Protein AF-A0A8X6FT29-F1 (afdb_monomer_lite)

pLDDT: mean 74.03, std 13.71, range [35.88, 93.62]

Secondary structure (DSSP, 8-state):
--HHHHHHTT--TTTGGG-HHHHT--HHHHS-GGGSPPPPP--S--TTS----------------HHHHHHHHHH-S-HHHHHHHHHHHHHHHHHHHHH----EEE-----TTS---EEEEEETTEEEEEEGGGPPPP-PPP-

Foldseek 3Di:
DWLVVCVVVDQDPVCVVVDCCNPVNDPLVVDPPVSDPDPPDPPVPDPDPDPPVPPPPPDDPPVDVVVVVVVLVVVDVDPVVVVVVVVVVVVVVVVVVVQPDPWDWDQPDQDPVRDRQKIWTQHPVGIDIDGPVPDDDDDDPDD

Sequence (143 aa):
MNPDDTACRGLSPKELPTGVLWWEGLQWLSCGMDYWPKQPKRDDQTSLVTKERKRAAFSFPVAVNCDFIDSLFLKFSSFTKIIDIFAFCFIYIINCKARVGKMKLNLDYKGKNGVVRVVTLKTVKGLFERPIHKLCKLPLHQE

InterPro domains:
  IPR040676 Domain of unknown function DUF5641 [PF18701] (109-138)

Organism: Trichonephila clavata (NCBI:txid2740835)

Structure (mmCIF, N/CA/C/O backbone):
data_AF-A0A8X6FT29-F1
#
_entry.id   AF-A0A8X6FT29-F1
#
loop_
_atom_site.group_PDB
_atom_site.id
_atom_site.type_symbol
_atom_site.label_atom_id
_atom_site.label_alt_id
_atom_site.label_comp_id
_atom_site.label_asym_id
_atom_site.label_entity_id
_atom_site.label_seq_id
_atom_site.pdbx_PDB_ins_code
_atom_site.Cartn_x
_atom_site.Cartn_y
_atom_site.Cartn_z
_atom_site.occupancy
_atom_site.B_iso_or_equiv
_atom_site.auth_seq_id
_atom_site.auth_comp_id
_atom_site.auth_asym_id
_atom_site.auth_atom_id
_atom_site.pdbx_PDB_model_num
ATOM 1 N N . MET A 1 1 ? 18.696 -23.592 -29.993 1.00 64.12 1 MET A N 1
ATOM 2 C CA . MET A 1 1 ? 19.568 -22.989 -28.971 1.00 64.12 1 MET A CA 1
ATOM 3 C C . MET A 1 1 ? 19.770 -21.549 -29.394 1.00 64.12 1 MET A C 1
ATOM 5 O O . MET A 1 1 ? 20.225 -21.329 -30.506 1.00 64.12 1 MET A O 1
ATOM 9 N N . ASN A 1 2 ? 19.277 -20.604 -28.605 1.00 76.06 2 ASN A N 1
ATOM 10 C CA . ASN A 1 2 ? 19.455 -19.173 -28.825 1.00 76.06 2 ASN A CA 1
ATOM 11 C C . ASN A 1 2 ? 20.878 -18.779 -28.381 1.00 76.06 2 ASN A C 1
ATOM 13 O O . ASN A 1 2 ? 21.357 -19.367 -27.414 1.00 76.06 2 ASN A O 1
ATOM 17 N N . PRO A 1 3 ? 21.550 -17.811 -29.023 1.00 76.56 3 PRO A N 1
ATOM 18 C CA . PRO A 1 3 ? 22.801 -17.230 -28.530 1.00 76.56 3 PRO A CA 1
ATOM 19 C C . PRO A 1 3 ? 22.825 -16.950 -27.020 1.00 76.56 3 PRO A C 1
ATOM 21 O O . PRO A 1 3 ? 23.793 -17.287 -26.355 1.00 76.56 3 PRO A O 1
ATOM 24 N N . ASP A 1 4 ? 21.732 -16.446 -26.444 1.00 76.12 4 ASP A N 1
ATOM 25 C CA . ASP A 1 4 ? 21.645 -16.164 -25.002 1.00 76.12 4 ASP A CA 1
ATOM 26 C C . ASP A 1 4 ? 21.707 -17.428 -24.116 1.00 76.12 4 ASP A C 1
ATOM 28 O O . ASP A 1 4 ? 22.198 -17.404 -22.985 1.00 76.12 4 ASP A O 1
ATOM 32 N N . ASP A 1 5 ? 21.307 -18.584 -24.663 1.00 81.25 5 ASP A N 1
ATOM 33 C CA . ASP A 1 5 ? 21.355 -19.858 -23.944 1.00 81.25 5 ASP A CA 1
ATOM 34 C C . ASP A 1 5 ? 22.791 -20.243 -23.570 1.00 81.25 5 ASP A C 1
ATOM 36 O O . ASP A 1 5 ? 22.979 -20.959 -22.587 1.00 81.25 5 ASP A O 1
ATOM 40 N N . THR A 1 6 ? 23.809 -19.808 -24.326 1.00 77.25 6 THR A N 1
ATOM 41 C CA . THR A 1 6 ? 25.198 -20.174 -24.021 1.00 77.25 6 THR A CA 1
ATOM 42 C C . THR A 1 6 ? 25.671 -19.522 -22.727 1.00 77.25 6 THR A C 1
ATOM 44 O O . THR A 1 6 ? 26.261 -20.199 -21.888 1.00 77.25 6 THR A O 1
ATOM 47 N N . ALA A 1 7 ? 25.339 -18.248 -22.504 1.00 71.19 7 ALA A N 1
ATOM 48 C CA . ALA A 1 7 ? 25.654 -17.565 -21.250 1.00 71.19 7 ALA A CA 1
ATOM 49 C C . ALA A 1 7 ? 24.833 -18.142 -20.083 1.00 71.19 7 ALA A C 1
ATOM 51 O O . ALA A 1 7 ? 25.381 -18.455 -19.024 1.00 71.19 7 ALA A O 1
ATOM 52 N N . CYS A 1 8 ? 23.533 -18.377 -20.290 1.00 76.56 8 CYS A N 1
ATOM 53 C CA . CYS A 1 8 ? 22.652 -18.914 -19.249 1.00 76.56 8 CYS A CA 1
ATOM 54 C C . CYS A 1 8 ? 22.946 -20.376 -18.866 1.00 76.56 8 CYS A C 1
ATOM 56 O O . CYS A 1 8 ? 22.549 -20.812 -17.785 1.00 76.56 8 CYS A O 1
ATOM 58 N N . ARG A 1 9 ? 23.639 -21.144 -19.719 1.00 78.38 9 ARG A N 1
ATOM 59 C CA . ARG A 1 9 ? 23.998 -22.554 -19.469 1.00 78.38 9 ARG A CA 1
ATOM 60 C C . ARG A 1 9 ? 25.416 -22.757 -18.931 1.00 78.38 9 ARG A C 1
ATOM 62 O O . ARG A 1 9 ? 25.862 -23.898 -18.850 1.00 78.38 9 ARG A O 1
ATOM 69 N N . GLY A 1 10 ? 26.085 -21.684 -18.504 1.00 78.06 10 GLY A N 1
ATOM 70 C CA . GLY A 1 10 ? 27.324 -21.772 -17.726 1.00 78.06 10 GLY A CA 1
ATOM 71 C C . GLY A 1 10 ? 28.616 -21.615 -18.525 1.00 78.06 10 GLY A C 1
ATOM 72 O O . GLY A 1 10 ? 29.660 -22.064 -18.061 1.00 78.06 10 GLY A O 1
ATOM 73 N N . LEU A 1 11 ? 28.569 -20.981 -19.699 1.00 79.56 11 LEU A N 1
ATOM 74 C CA . LEU A 1 11 ? 29.774 -20.648 -20.458 1.00 79.56 11 LEU A CA 1
ATOM 75 C C . LEU A 1 11 ? 30.571 -19.570 -19.705 1.00 79.56 11 LEU A C 1
ATOM 77 O O . LEU A 1 11 ? 30.033 -18.523 -19.334 1.00 79.56 11 LEU A O 1
ATOM 81 N N . SER A 1 12 ? 31.844 -19.848 -19.411 1.00 78.25 12 SER A N 1
ATOM 82 C CA . SER A 1 12 ? 32.651 -18.949 -18.583 1.00 78.25 12 SER A CA 1
ATOM 83 C C . SER A 1 12 ? 33.146 -17.731 -19.383 1.00 78.25 12 SER A C 1
ATOM 85 O O . SER A 1 12 ? 33.340 -17.820 -20.596 1.00 78.25 12 SER A O 1
ATOM 87 N N . PRO A 1 13 ? 33.449 -16.584 -18.740 1.00 77.00 13 PRO A N 1
ATOM 88 C CA . PRO A 1 13 ? 33.911 -15.383 -19.449 1.00 77.00 13 PRO A CA 1
ATOM 89 C C . PRO A 1 13 ? 35.178 -15.587 -20.296 1.00 77.00 13 PRO A C 1
ATOM 91 O O . PRO A 1 13 ? 35.408 -14.848 -21.248 1.00 77.00 13 PRO A O 1
ATOM 94 N N . LYS A 1 14 ? 36.001 -16.590 -19.961 1.00 81.56 14 LYS A N 1
ATOM 95 C CA . LYS A 1 14 ? 37.218 -16.942 -20.708 1.00 81.56 14 LYS A CA 1
ATOM 96 C C . LYS A 1 14 ? 36.933 -17.731 -21.987 1.00 81.56 14 LYS A C 1
ATOM 98 O O . LYS A 1 14 ? 37.745 -17.700 -22.902 1.00 81.56 14 LYS A O 1
ATOM 103 N N . GLU A 1 15 ? 35.799 -18.418 -22.047 1.00 79.56 15 GLU A N 1
ATOM 104 C CA . GLU A 1 15 ? 35.350 -19.219 -23.193 1.00 79.56 15 GLU A CA 1
ATOM 105 C C . GLU A 1 15 ? 34.424 -18.411 -24.114 1.00 79.56 15 GLU A C 1
ATOM 107 O O . GLU A 1 15 ? 34.126 -18.820 -25.231 1.00 79.56 15 GLU A O 1
ATOM 112 N N . LEU A 1 16 ? 33.978 -17.230 -23.680 1.00 78.25 16 LEU A N 1
ATOM 113 C CA . LEU A 1 16 ? 33.132 -16.352 -24.484 1.00 78.25 16 LEU A CA 1
ATOM 114 C C . LEU A 1 16 ? 33.777 -15.937 -25.825 1.00 78.25 16 LEU A C 1
ATOM 116 O O . LEU A 1 16 ? 33.068 -15.927 -26.831 1.00 78.25 16 LEU A O 1
ATOM 120 N N . PRO A 1 17 ? 35.092 -15.639 -25.912 1.00 80.31 17 PRO A N 1
ATOM 121 C CA . PRO A 1 17 ? 35.727 -15.279 -27.182 1.00 80.31 17 PRO A CA 1
ATOM 122 C C . PRO A 1 17 ? 35.765 -16.420 -28.207 1.00 80.31 17 PRO A C 1
ATOM 124 O O . PRO A 1 17 ? 35.876 -16.154 -29.398 1.00 80.31 17 PRO A O 1
ATOM 127 N N . THR A 1 18 ? 35.671 -17.682 -27.773 1.00 79.62 18 THR A N 1
ATOM 128 C CA . THR A 1 18 ? 35.646 -18.848 -28.675 1.00 79.62 18 THR A CA 1
ATOM 129 C C . THR A 1 18 ? 34.225 -19.234 -29.101 1.00 79.62 18 THR A C 1
ATOM 131 O O . THR A 1 18 ? 34.045 -20.088 -29.970 1.00 79.62 18 THR A O 1
ATOM 134 N N . GLY A 1 19 ? 33.200 -18.601 -28.521 1.00 79.25 19 GLY A N 1
ATOM 135 C CA . GLY A 1 19 ? 31.796 -18.888 -28.788 1.00 79.25 19 GLY A CA 1
ATOM 136 C C . GLY A 1 19 ? 31.287 -18.268 -30.089 1.00 79.25 19 GLY A C 1
ATOM 137 O O . GLY A 1 19 ? 30.692 -17.194 -30.066 1.00 79.25 19 GLY A O 1
ATOM 138 N N . VAL A 1 20 ? 31.428 -18.984 -31.209 1.00 79.50 20 VAL A N 1
ATOM 139 C CA . VAL A 1 20 ? 30.886 -18.581 -32.527 1.00 79.50 20 VAL A CA 1
ATOM 140 C C . VAL A 1 20 ? 29.387 -18.258 -32.449 1.00 79.50 20 VAL A C 1
ATOM 142 O O . VAL A 1 20 ? 28.937 -17.254 -32.987 1.00 79.50 20 VAL A O 1
ATOM 145 N N . LEU A 1 21 ? 28.615 -19.059 -31.706 1.00 81.62 21 LEU A N 1
ATOM 146 C CA . LEU A 1 21 ? 27.164 -18.886 -31.578 1.00 81.62 21 LEU A CA 1
ATOM 147 C C . LEU A 1 21 ? 26.757 -17.567 -30.889 1.00 81.62 21 LEU A C 1
ATOM 149 O O . LEU A 1 21 ? 25.696 -17.038 -31.204 1.00 81.62 21 LEU A O 1
ATOM 153 N N . TRP A 1 22 ? 27.573 -17.034 -29.970 1.00 81.81 22 TRP A N 1
ATOM 154 C CA . TRP A 1 22 ? 27.293 -15.763 -29.285 1.00 81.81 22 TRP A CA 1
ATOM 155 C C . TRP A 1 22 ? 27.574 -14.558 -30.191 1.00 81.81 22 TRP A C 1
ATOM 157 O O . TRP A 1 22 ? 26.779 -13.622 -30.231 1.00 81.81 22 TRP A O 1
ATOM 167 N N . TRP A 1 23 ? 28.686 -14.589 -30.934 1.00 84.31 23 TRP A N 1
ATOM 168 C CA . TRP A 1 23 ? 29.134 -13.456 -31.754 1.00 84.31 23 TRP A CA 1
ATOM 169 C C . TRP A 1 23 ? 28.524 -13.427 -33.157 1.00 84.31 23 TRP A C 1
ATOM 171 O O . TRP A 1 23 ? 28.161 -12.358 -33.637 1.00 84.31 23 TRP A O 1
ATOM 181 N N . GLU A 1 24 ? 28.397 -14.581 -33.811 1.00 82.50 24 GLU A N 1
ATOM 182 C CA . GLU A 1 24 ? 27.874 -14.686 -35.183 1.00 82.50 24 GLU A CA 1
ATOM 183 C C . GLU A 1 24 ? 26.382 -15.029 -35.220 1.00 82.50 24 GLU A C 1
ATOM 185 O O . GLU A 1 24 ? 25.723 -14.883 -36.250 1.00 82.50 24 GLU A O 1
ATOM 190 N N . GLY A 1 25 ? 25.827 -15.470 -34.091 1.00 81.50 25 GLY A N 1
ATOM 191 C CA . GLY A 1 25 ? 24.439 -15.886 -34.012 1.00 81.50 25 GLY A CA 1
ATOM 192 C C . GLY A 1 25 ? 24.178 -17.234 -34.685 1.00 81.50 25 GLY A C 1
ATOM 193 O O . GLY A 1 25 ? 25.067 -18.058 -34.913 1.00 81.50 25 GLY A O 1
ATOM 194 N N . LEU A 1 26 ? 22.903 -17.499 -34.967 1.00 85.25 26 LEU A N 1
ATOM 195 C CA . LEU A 1 26 ? 22.487 -18.740 -35.606 1.00 85.25 26 LEU A CA 1
ATOM 196 C C . LEU A 1 26 ? 22.754 -18.682 -37.107 1.00 85.25 26 LEU A C 1
ATOM 198 O O . LEU A 1 26 ? 22.215 -17.831 -37.803 1.00 85.25 26 LEU A O 1
ATOM 202 N N . GLN A 1 27 ? 23.516 -19.650 -37.610 1.00 80.44 27 GLN A N 1
ATOM 203 C CA . GLN A 1 27 ? 23.927 -19.723 -39.017 1.00 80.44 27 GLN A CA 1
ATOM 204 C C . GLN A 1 27 ? 22.742 -19.653 -39.996 1.00 80.44 27 GLN A C 1
ATOM 206 O O . GLN A 1 27 ? 22.810 -18.968 -41.011 1.00 80.44 27 GLN A O 1
ATOM 211 N N . TRP A 1 28 ? 21.611 -20.283 -39.660 1.00 83.25 28 TRP A N 1
ATOM 212 C CA . TRP A 1 28 ? 20.404 -20.253 -40.495 1.00 83.25 28 TRP A CA 1
ATOM 213 C C . TRP A 1 28 ? 19.756 -18.866 -40.608 1.00 83.25 28 TRP A C 1
ATOM 215 O O . TRP A 1 28 ? 18.988 -18.642 -41.539 1.00 83.25 28 TRP A O 1
ATOM 225 N N . LEU A 1 29 ? 20.047 -17.941 -39.686 1.00 77.69 29 LEU A N 1
ATOM 226 C CA . LEU A 1 29 ? 19.547 -16.566 -39.739 1.00 77.69 29 LEU A CA 1
ATOM 227 C C . LEU A 1 29 ? 20.297 -15.742 -40.794 1.00 77.69 29 LEU A C 1
ATOM 229 O O . LEU A 1 29 ? 19.711 -14.857 -41.412 1.00 77.69 29 LEU A O 1
ATOM 233 N N . SER A 1 30 ? 21.574 -16.060 -41.006 1.00 81.38 30 SER A N 1
ATOM 234 C CA . SER A 1 30 ? 22.435 -15.438 -42.017 1.00 81.38 30 SER A CA 1
ATOM 235 C C . SER A 1 30 ? 22.255 -16.056 -43.410 1.00 81.38 30 SER A C 1
ATOM 237 O O . SER A 1 30 ? 22.639 -15.449 -44.409 1.00 81.38 30 SER A O 1
ATOM 239 N N . CYS A 1 31 ? 21.676 -17.257 -43.498 1.00 82.31 31 CYS A N 1
ATOM 240 C CA . CYS A 1 31 ? 21.341 -17.920 -44.757 1.00 82.31 31 CYS A CA 1
ATOM 241 C C . CYS A 1 31 ? 19.961 -17.492 -45.295 1.00 82.31 31 CYS A C 1
ATOM 243 O O . CYS A 1 31 ? 19.133 -16.921 -44.587 1.00 82.31 31 CYS A O 1
ATOM 245 N N . GLY A 1 32 ? 19.696 -17.801 -46.570 1.00 83.75 32 GLY A N 1
ATOM 246 C CA . GLY A 1 32 ? 18.385 -17.585 -47.187 1.00 83.75 32 GLY A CA 1
ATOM 247 C C . GLY A 1 32 ? 17.255 -18.344 -46.477 1.00 83.75 32 GLY A C 1
ATOM 248 O O . GLY A 1 32 ? 17.491 -19.310 -45.749 1.00 83.75 32 GLY A O 1
ATOM 249 N N . MET A 1 33 ? 16.012 -17.921 -46.720 1.00 81.06 33 MET A N 1
ATOM 250 C CA . MET A 1 33 ? 14.808 -18.431 -46.043 1.00 81.06 33 MET A CA 1
ATOM 251 C C . MET A 1 33 ? 14.627 -19.960 -46.155 1.00 81.06 33 MET A C 1
ATOM 253 O O . MET A 1 33 ? 13.993 -20.565 -45.295 1.00 81.06 33 MET A O 1
ATOM 257 N N . ASP A 1 34 ? 15.249 -20.605 -47.145 1.00 86.88 34 ASP A N 1
ATOM 258 C CA . ASP A 1 34 ? 15.252 -22.065 -47.329 1.00 86.88 34 ASP A CA 1
ATOM 259 C C . ASP A 1 34 ? 15.910 -22.842 -46.175 1.00 86.88 34 ASP A C 1
ATOM 261 O O . ASP A 1 34 ? 15.582 -24.005 -45.936 1.00 86.88 34 ASP A O 1
ATOM 265 N N . TYR A 1 35 ? 16.825 -22.205 -45.439 1.00 83.81 35 TYR A N 1
ATOM 266 C CA . TYR A 1 35 ? 17.551 -22.811 -44.318 1.00 83.81 35 TYR A CA 1
ATOM 267 C C . TYR A 1 35 ? 16.847 -22.620 -42.973 1.00 83.81 35 TYR A C 1
ATOM 269 O O . TYR A 1 35 ? 17.333 -23.097 -41.943 1.00 83.81 35 TYR A O 1
ATOM 277 N N . TRP A 1 36 ? 15.710 -21.923 -42.957 1.00 86.19 36 TRP A N 1
ATOM 278 C CA . TRP A 1 36 ? 14.976 -21.692 -41.725 1.00 86.19 36 TRP A CA 1
ATOM 279 C C . TRP A 1 36 ? 14.352 -22.992 -41.204 1.00 86.19 36 TRP A C 1
ATOM 281 O O . TRP A 1 36 ? 13.808 -23.791 -41.975 1.00 86.19 36 TRP A O 1
ATOM 291 N N . PRO A 1 37 ? 14.380 -23.221 -39.879 1.00 83.12 37 PRO A N 1
ATOM 292 C CA . PRO A 1 37 ? 13.719 -24.376 -39.299 1.00 83.12 37 PRO A CA 1
ATOM 293 C C . PRO A 1 37 ? 12.214 -24.295 -39.568 1.00 83.12 37 PRO A C 1
ATOM 295 O O . PRO A 1 37 ? 11.562 -23.291 -39.273 1.00 83.12 37 PRO A O 1
ATOM 298 N N . LYS A 1 38 ? 11.644 -25.377 -40.108 1.00 82.56 38 LYS A N 1
ATOM 299 C CA . LYS A 1 38 ? 10.195 -25.495 -40.296 1.00 82.56 38 LYS A CA 1
ATOM 300 C C . LYS A 1 38 ? 9.527 -25.375 -38.933 1.00 82.56 38 LYS A C 1
ATOM 302 O O . LYS A 1 38 ? 9.818 -26.164 -38.032 1.00 82.56 38 LYS A O 1
ATOM 307 N N . GLN A 1 39 ? 8.652 -24.386 -38.777 1.00 77.38 39 GLN A N 1
ATOM 308 C CA . GLN A 1 39 ? 7.927 -24.226 -37.525 1.00 77.38 39 GLN A CA 1
ATOM 309 C C . GLN A 1 39 ? 7.091 -25.484 -37.262 1.00 77.38 39 GLN A C 1
ATOM 311 O O . GLN A 1 39 ? 6.493 -26.022 -38.203 1.00 77.38 39 GLN A O 1
ATOM 316 N N . PRO A 1 40 ? 7.061 -25.985 -36.014 1.00 77.56 40 PRO A N 1
ATOM 317 C CA . PRO A 1 40 ? 6.190 -27.096 -35.676 1.00 77.56 40 PRO A CA 1
ATOM 318 C C . PRO A 1 40 ? 4.759 -26.710 -36.049 1.00 77.56 40 PRO A C 1
ATOM 320 O O . PRO A 1 40 ? 4.309 -25.599 -35.758 1.00 77.56 40 PRO A O 1
ATOM 323 N N . LYS A 1 41 ? 4.051 -27.618 -36.725 1.00 73.56 41 LYS A N 1
ATOM 324 C CA . LYS A 1 41 ? 2.624 -27.432 -36.975 1.00 73.56 41 LYS A CA 1
ATOM 325 C C . LYS A 1 41 ? 1.952 -27.323 -35.614 1.00 73.56 41 LYS A C 1
ATOM 327 O O . LYS A 1 41 ? 2.100 -28.208 -34.775 1.00 73.56 41 LYS A O 1
ATOM 332 N N . ARG A 1 42 ? 1.289 -26.197 -35.379 1.00 60.94 42 ARG A N 1
ATOM 333 C CA . ARG A 1 42 ? 0.505 -25.974 -34.174 1.00 60.94 42 ARG A CA 1
ATOM 334 C C . ARG A 1 42 ? -0.685 -26.923 -34.247 1.00 60.94 42 ARG A C 1
ATOM 336 O O . ARG A 1 42 ? -1.642 -26.634 -34.951 1.00 60.94 42 ARG A O 1
ATOM 343 N N . ASP A 1 43 ? -0.600 -28.068 -33.581 1.00 59.19 43 ASP A N 1
ATOM 344 C CA . ASP A 1 43 ? -1.804 -28.834 -33.289 1.00 59.1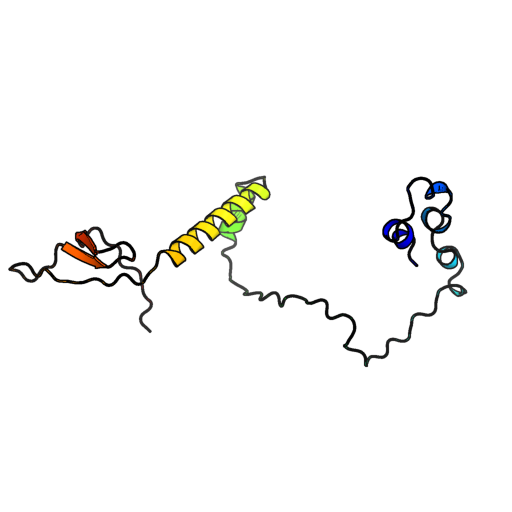9 43 ASP A CA 1
ATOM 345 C C . ASP A 1 43 ? -2.616 -28.001 -32.297 1.00 59.19 43 ASP A C 1
ATOM 347 O O . ASP A 1 43 ? -2.194 -27.755 -31.165 1.00 59.19 43 ASP A O 1
ATOM 351 N N . ASP A 1 44 ? -3.794 -27.549 -32.723 1.00 59.03 44 ASP A N 1
ATOM 352 C CA . ASP A 1 44 ? -4.731 -26.767 -31.903 1.00 59.03 44 ASP A CA 1
ATOM 353 C C . ASP A 1 44 ? -5.271 -27.558 -30.688 1.00 59.03 44 ASP A C 1
ATOM 355 O O . ASP A 1 44 ? -6.073 -27.056 -29.900 1.00 59.03 44 ASP A O 1
ATOM 359 N N . GLN A 1 45 ? -4.794 -28.791 -30.486 1.00 53.56 45 GLN A N 1
ATOM 360 C CA . GLN A 1 45 ? -5.174 -29.700 -29.411 1.00 53.56 45 GLN A CA 1
ATOM 361 C C . GLN A 1 45 ? -4.013 -29.998 -28.452 1.00 53.56 45 GLN A C 1
ATOM 363 O O . GLN A 1 45 ? -3.709 -31.147 -28.146 1.00 53.56 45 GLN A O 1
ATOM 368 N N . THR A 1 46 ? -3.343 -28.977 -27.917 1.00 42.75 46 THR A N 1
ATOM 369 C CA . THR A 1 46 ? -2.544 -29.154 -26.689 1.00 42.75 46 THR A CA 1
ATOM 370 C C . THR A 1 46 ? -2.574 -27.889 -25.838 1.00 42.75 46 THR A C 1
ATOM 372 O O . THR A 1 46 ? -1.628 -27.113 -25.762 1.00 42.75 46 THR A O 1
ATOM 375 N N . SER A 1 47 ? -3.684 -27.695 -25.129 1.00 46.31 47 SER A N 1
ATOM 376 C CA . SER A 1 47 ? -3.879 -26.659 -24.105 1.00 46.31 47 SER A CA 1
ATOM 377 C C . SER A 1 47 ? -3.064 -26.885 -22.811 1.00 46.31 47 SER A C 1
ATOM 379 O O . S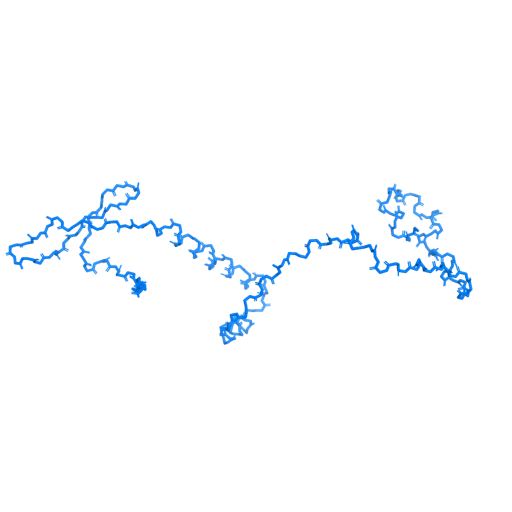ER A 1 47 ? -3.430 -26.367 -21.754 1.00 46.31 47 SER A O 1
ATOM 381 N N . LEU A 1 48 ? -1.958 -27.643 -22.856 1.00 52.91 48 LEU A N 1
ATOM 382 C CA . LEU A 1 48 ? -1.225 -28.100 -21.663 1.00 52.91 48 LEU A CA 1
ATOM 383 C C . LEU A 1 48 ? 0.228 -27.611 -21.518 1.00 52.91 48 LEU A C 1
ATOM 385 O O . LEU A 1 48 ? 0.871 -27.947 -20.530 1.00 52.91 48 LEU A O 1
ATOM 389 N N . VAL A 1 49 ? 0.734 -26.746 -22.398 1.00 52.66 49 VAL A N 1
ATOM 390 C CA . VAL A 1 49 ? 2.028 -26.051 -22.227 1.00 52.66 49 VAL A CA 1
ATOM 391 C C . VAL A 1 49 ? 1.838 -24.668 -22.861 1.00 52.66 49 VAL A C 1
ATOM 393 O O . VAL A 1 49 ? 1.717 -24.569 -24.069 1.00 52.66 49 VAL A O 1
ATOM 396 N N . THR A 1 50 ? 1.583 -23.556 -22.182 1.00 40.84 50 THR A N 1
ATOM 397 C CA . THR A 1 50 ? 2.097 -23.031 -20.925 1.00 40.84 50 THR A CA 1
ATOM 398 C C . THR A 1 50 ? 0.915 -22.341 -20.247 1.00 40.84 50 THR A C 1
ATOM 400 O O . THR A 1 50 ? 0.483 -21.271 -20.680 1.00 40.84 50 THR A O 1
ATOM 403 N N . LYS A 1 51 ? 0.368 -22.905 -19.163 1.00 46.69 51 LYS A N 1
ATOM 404 C CA . LYS A 1 51 ? -0.314 -22.054 -18.179 1.00 46.69 51 LYS A CA 1
ATOM 405 C C . LYS A 1 51 ? 0.791 -21.233 -17.520 1.00 46.69 51 LYS A C 1
ATOM 407 O O . LYS A 1 51 ? 1.215 -21.522 -16.405 1.00 46.69 51 LYS A O 1
ATOM 412 N N . GLU A 1 52 ? 1.248 -20.178 -18.199 1.00 53.16 52 GLU A N 1
ATOM 413 C CA . GLU A 1 52 ? 1.586 -18.984 -17.446 1.00 53.16 52 GLU A CA 1
ATOM 414 C C . GLU A 1 52 ? 0.385 -18.774 -16.541 1.00 53.16 52 GLU A C 1
ATOM 416 O O . GLU A 1 52 ? -0.759 -18.664 -17.000 1.00 53.16 52 GLU A O 1
ATOM 421 N N . ARG A 1 53 ? 0.621 -18.840 -15.238 1.00 51.00 53 ARG A N 1
ATOM 422 C CA . ARG A 1 53 ? -0.375 -18.482 -14.250 1.00 51.00 53 ARG A CA 1
ATOM 423 C C . ARG A 1 53 ? -0.548 -16.976 -14.413 1.00 51.00 53 ARG A C 1
ATOM 425 O O . ARG A 1 53 ? -0.004 -16.209 -13.627 1.00 51.00 53 ARG A O 1
ATOM 432 N N . LYS A 1 54 ? -1.270 -16.552 -15.458 1.00 51.38 54 LYS A N 1
ATOM 433 C CA . LYS A 1 54 ? -1.873 -15.233 -15.538 1.00 51.38 54 LYS A CA 1
ATOM 434 C C . LYS A 1 54 ? -2.710 -15.186 -14.279 1.00 51.38 54 LYS A C 1
ATOM 436 O O . LYS A 1 54 ? -3.759 -15.824 -14.198 1.00 51.38 54 LYS A O 1
ATOM 441 N N . ARG A 1 55 ? -2.169 -14.562 -13.228 1.00 51.38 55 ARG A N 1
ATOM 442 C CA . ARG A 1 55 ? -2.968 -14.193 -12.068 1.00 51.38 55 ARG A CA 1
ATOM 443 C C . ARG A 1 55 ? -4.159 -13.495 -12.696 1.00 51.38 55 ARG A C 1
ATOM 445 O O . ARG A 1 55 ? -3.942 -12.576 -13.482 1.00 51.38 55 ARG A O 1
ATOM 452 N N . ALA A 1 56 ? -5.366 -14.007 -12.469 1.00 54.84 56 ALA A N 1
ATOM 453 C CA . ALA A 1 56 ? -6.561 -13.307 -12.888 1.00 54.84 56 ALA A CA 1
ATOM 454 C C . ALA A 1 56 ? -6.438 -11.921 -12.256 1.00 54.84 56 ALA A C 1
ATOM 456 O O . ALA A 1 56 ? -6.547 -11.781 -11.038 1.00 54.84 56 ALA A O 1
ATOM 457 N N . ALA A 1 57 ? -6.044 -10.933 -13.058 1.00 57.69 57 ALA A N 1
ATOM 458 C CA . ALA A 1 57 ? -6.004 -9.559 -12.629 1.00 57.69 57 ALA A CA 1
ATOM 459 C C . ALA A 1 57 ? -7.474 -9.217 -12.485 1.00 57.69 57 ALA A C 1
ATOM 461 O O . ALA A 1 57 ? -8.171 -8.995 -13.473 1.00 57.69 57 ALA A O 1
ATOM 462 N N . PHE A 1 58 ? -7.968 -9.334 -11.257 1.00 48.12 58 PHE A N 1
ATOM 463 C CA . PHE A 1 58 ? -9.315 -8.947 -10.916 1.00 48.12 58 PHE A CA 1
ATOM 464 C C . PHE A 1 58 ? -9.352 -7.423 -11.058 1.00 48.12 58 PHE A C 1
ATOM 466 O O . PHE A 1 58 ? -9.038 -6.679 -10.133 1.00 48.12 58 PHE A O 1
ATOM 473 N N . SER A 1 59 ? -9.604 -6.968 -12.283 1.00 49.00 59 SER A N 1
ATOM 474 C CA . SER A 1 59 ? -9.796 -5.567 -12.608 1.00 49.00 59 SER A CA 1
ATOM 475 C C . SER A 1 59 ? -11.200 -5.219 -12.147 1.00 49.00 59 SER A C 1
ATOM 477 O O . SER A 1 59 ? -12.185 -5.524 -12.814 1.00 49.00 59 SER A O 1
ATOM 479 N N . PHE A 1 60 ? -11.299 -4.635 -10.956 1.00 49.09 60 PHE A N 1
ATOM 480 C CA . PHE A 1 60 ? -12.453 -3.808 -10.653 1.00 49.09 60 PHE A CA 1
ATOM 481 C C . PHE A 1 60 ? -12.269 -2.507 -11.442 1.00 49.09 60 PHE A C 1
ATOM 483 O O . PHE A 1 60 ? -11.303 -1.790 -11.158 1.00 49.09 60 PHE A O 1
ATOM 490 N N . PRO A 1 61 ? -13.161 -2.148 -12.382 1.00 52.22 61 PRO A N 1
ATOM 491 C CA . PRO A 1 61 ? -13.285 -0.764 -12.798 1.00 52.22 61 PRO A CA 1
ATOM 492 C C . PRO A 1 61 ? -13.903 -0.005 -11.620 1.00 52.22 61 PRO A C 1
ATOM 494 O O . PRO A 1 61 ? -15.100 0.258 -11.566 1.00 52.22 61 PRO A O 1
ATOM 497 N N . VAL A 1 62 ? -13.088 0.289 -10.609 1.00 58.38 62 VAL A N 1
ATOM 498 C CA . VAL A 1 62 ? -13.423 1.353 -9.675 1.00 58.38 62 VAL A CA 1
ATOM 499 C C . VAL A 1 62 ? -13.302 2.617 -10.508 1.00 58.38 62 VAL A C 1
ATOM 501 O O . VAL A 1 62 ? -12.243 2.857 -11.085 1.00 58.38 62 VAL A O 1
ATOM 504 N N . ALA A 1 63 ? -14.374 3.402 -10.609 1.00 61.66 63 ALA A N 1
ATOM 505 C CA . ALA A 1 63 ? -14.267 4.790 -11.029 1.00 61.66 63 ALA A CA 1
ATOM 506 C C . ALA A 1 63 ? -13.382 5.494 -9.992 1.00 61.66 63 ALA A C 1
ATOM 508 O O . ALA A 1 63 ? -13.852 5.997 -8.972 1.00 61.66 63 ALA A O 1
ATOM 509 N N . VAL A 1 64 ? -12.067 5.396 -10.183 1.00 58.59 64 VAL A N 1
ATOM 510 C CA . VAL A 1 64 ? -11.098 6.133 -9.392 1.00 58.59 64 VAL A CA 1
ATOM 511 C C . VAL A 1 64 ? -11.331 7.575 -9.790 1.00 58.59 64 VAL A C 1
ATOM 513 O O . VAL A 1 64 ? -11.316 7.893 -10.975 1.00 58.59 64 VAL A O 1
ATOM 516 N N . ASN A 1 65 ? -11.621 8.429 -8.818 1.00 63.81 65 ASN A N 1
ATOM 517 C CA . ASN A 1 65 ? -11.705 9.858 -9.066 1.00 63.81 65 ASN A CA 1
ATOM 518 C C . ASN A 1 65 ? -10.330 10.299 -9.601 1.00 63.81 65 ASN A C 1
ATOM 520 O O . ASN A 1 65 ? -9.371 10.362 -8.823 1.00 63.81 65 ASN A O 1
ATOM 524 N N . CYS A 1 66 ? -10.214 10.487 -10.923 1.00 64.88 66 CYS A N 1
ATOM 525 C CA . CYS A 1 66 ? -8.944 10.790 -11.587 1.00 64.88 66 CYS A CA 1
ATOM 526 C C . CYS A 1 66 ? -8.311 12.049 -10.991 1.00 64.88 66 CYS A C 1
ATOM 528 O O . CYS A 1 66 ? -7.109 12.058 -10.761 1.00 64.88 66 CYS A O 1
ATOM 530 N N . ASP A 1 67 ? -9.130 13.009 -10.555 1.00 80.25 67 ASP A N 1
ATOM 531 C CA . ASP A 1 67 ? -8.713 14.265 -9.931 1.00 80.25 67 ASP A CA 1
ATOM 532 C C . ASP A 1 67 ? -7.707 14.094 -8.778 1.00 80.25 67 ASP A C 1
ATOM 534 O O . ASP A 1 67 ? -6.766 14.878 -8.646 1.00 80.25 67 ASP A O 1
ATOM 538 N N . PHE A 1 68 ? -7.859 13.063 -7.933 1.00 82.44 68 PHE A N 1
ATOM 539 C CA . PHE A 1 68 ? -6.920 12.824 -6.828 1.00 82.44 68 PHE A CA 1
ATOM 540 C C . PHE A 1 68 ? -5.578 12.281 -7.324 1.00 82.44 68 PHE A C 1
ATOM 542 O O . PHE A 1 68 ? -4.517 12.702 -6.857 1.00 82.44 68 PHE A O 1
ATOM 549 N N . ILE A 1 69 ? -5.631 11.334 -8.259 1.00 83.44 69 ILE A N 1
ATOM 550 C CA . ILE A 1 69 ? -4.446 10.688 -8.824 1.00 83.44 69 ILE A CA 1
ATOM 551 C C . ILE A 1 69 ? -3.661 11.694 -9.670 1.00 83.44 69 ILE A C 1
ATOM 553 O O . ILE A 1 69 ? -2.448 11.823 -9.502 1.00 83.44 69 ILE A O 1
ATOM 557 N N . ASP A 1 70 ? -4.360 12.470 -10.492 1.00 86.19 70 ASP A N 1
ATOM 558 C CA . ASP A 1 70 ? -3.791 13.531 -11.316 1.00 86.19 70 ASP A CA 1
ATOM 559 C C . ASP A 1 70 ? -3.160 14.617 -10.439 1.00 86.19 70 ASP A C 1
ATOM 561 O O . ASP A 1 70 ? -2.022 15.021 -10.672 1.00 86.19 70 ASP A O 1
ATOM 565 N N . SER A 1 71 ? -3.827 15.018 -9.351 1.00 86.94 71 SER A N 1
ATOM 566 C CA . SER A 1 71 ? -3.260 15.952 -8.370 1.00 86.94 71 SER A CA 1
ATOM 567 C C . SER A 1 71 ? -1.977 15.420 -7.716 1.00 86.94 71 SER A C 1
ATOM 569 O O . SER A 1 71 ? -1.022 16.176 -7.521 1.00 86.94 71 SER A O 1
ATOM 571 N N . LEU A 1 72 ? -1.900 14.117 -7.418 1.00 86.06 72 LEU A N 1
ATOM 572 C CA . LEU A 1 72 ? -0.680 13.499 -6.889 1.00 86.06 72 LEU A CA 1
ATOM 573 C C . LEU A 1 72 ? 0.465 13.514 -7.906 1.00 86.06 72 LEU A C 1
ATOM 575 O O . LEU A 1 72 ? 1.586 13.872 -7.536 1.00 86.06 72 LEU A O 1
ATOM 579 N N . PHE A 1 73 ? 0.192 13.165 -9.166 1.00 88.38 73 PHE A N 1
ATOM 580 C CA . PHE A 1 73 ? 1.196 13.198 -10.232 1.00 88.38 73 PHE A CA 1
ATOM 581 C C . PHE A 1 73 ? 1.674 14.619 -10.540 1.00 88.38 73 PHE A C 1
ATOM 583 O O . PHE A 1 73 ? 2.866 14.827 -10.755 1.00 88.38 73 PHE A O 1
ATOM 590 N N . LEU A 1 74 ? 0.779 15.608 -10.497 1.00 88.12 74 LEU A N 1
ATOM 591 C CA . LEU A 1 74 ? 1.136 17.014 -10.697 1.00 88.12 74 LEU A CA 1
ATOM 592 C C . LEU A 1 74 ? 1.937 17.588 -9.520 1.00 88.12 74 LEU A C 1
ATOM 594 O O . LEU A 1 74 ? 2.816 18.425 -9.718 1.00 88.12 74 LEU A O 1
ATOM 598 N N . LYS A 1 75 ? 1.656 17.147 -8.289 1.00 91.25 75 LYS A N 1
ATOM 599 C CA . LYS A 1 75 ? 2.320 17.657 -7.080 1.00 91.25 75 LYS A CA 1
ATOM 600 C C . LYS A 1 75 ? 3.705 17.054 -6.846 1.00 91.25 75 LYS A C 1
ATOM 602 O O . LYS A 1 75 ? 4.563 17.716 -6.258 1.00 91.25 75 LYS A O 1
ATOM 607 N N . PHE A 1 76 ? 3.929 15.807 -7.254 1.00 92.25 76 PHE A N 1
ATOM 608 C CA . PHE A 1 76 ? 5.172 15.090 -6.982 1.00 92.25 76 PHE A CA 1
ATOM 609 C C . PHE A 1 76 ? 5.863 14.658 -8.274 1.00 92.25 76 PHE A C 1
ATOM 611 O O . PHE A 1 76 ? 5.374 13.811 -9.007 1.00 92.25 76 PHE A O 1
ATOM 618 N N . SER A 1 77 ? 7.085 15.148 -8.488 1.00 89.62 77 SER A N 1
ATOM 619 C CA . SER A 1 77 ? 7.930 14.770 -9.632 1.00 89.62 77 SER A CA 1
ATOM 620 C C . SER A 1 77 ? 8.613 13.402 -9.491 1.00 89.62 77 SER A C 1
ATOM 622 O O . SER A 1 77 ? 9.382 12.996 -10.357 1.00 89.62 77 SER A O 1
ATOM 624 N N . SER A 1 78 ? 8.378 12.690 -8.387 1.00 92.44 78 SER A N 1
ATOM 625 C CA . SER A 1 78 ? 9.038 11.425 -8.073 1.00 92.44 78 SER A CA 1
ATOM 626 C C . SER A 1 78 ? 8.004 10.330 -7.867 1.00 92.44 78 SER A C 1
ATOM 628 O O . SER A 1 78 ? 7.243 10.345 -6.900 1.00 92.44 78 SER A O 1
ATOM 630 N N . PHE A 1 79 ? 8.021 9.350 -8.768 1.00 90.75 79 PHE A N 1
ATOM 631 C CA . PHE A 1 79 ? 7.109 8.213 -8.720 1.00 90.75 79 PHE A CA 1
ATOM 632 C C . PHE A 1 79 ? 7.291 7.368 -7.453 1.00 90.75 79 PHE A C 1
ATOM 634 O O . PHE A 1 79 ? 6.313 6.909 -6.870 1.00 90.75 79 PHE A O 1
ATOM 641 N N . THR A 1 80 ? 8.525 7.226 -6.962 1.00 93.31 80 THR A N 1
ATOM 642 C CA . THR A 1 80 ? 8.806 6.503 -5.713 1.00 93.31 80 THR A CA 1
ATOM 643 C C . THR A 1 80 ? 8.146 7.170 -4.508 1.00 93.31 80 THR A C 1
ATOM 645 O O . THR A 1 80 ? 7.518 6.479 -3.713 1.00 93.31 80 THR A O 1
ATOM 648 N N . LYS A 1 81 ? 8.154 8.510 -4.426 1.00 90.50 81 LYS A N 1
ATOM 649 C CA . LYS A 1 81 ? 7.427 9.238 -3.369 1.00 90.50 81 LYS A CA 1
ATOM 650 C C . LYS A 1 81 ? 5.922 8.980 -3.418 1.00 90.50 81 LYS A C 1
ATOM 652 O O . LYS A 1 81 ? 5.290 8.856 -2.375 1.00 90.50 81 LYS A O 1
ATOM 657 N N . ILE A 1 82 ? 5.346 8.898 -4.617 1.00 93.62 82 ILE A N 1
ATOM 658 C CA . ILE A 1 82 ? 3.922 8.586 -4.790 1.00 93.62 82 ILE A CA 1
ATOM 659 C C . ILE A 1 82 ? 3.631 7.166 -4.284 1.00 93.62 82 ILE A C 1
ATOM 661 O O . ILE A 1 82 ? 2.682 6.977 -3.523 1.00 93.62 82 ILE A O 1
ATOM 665 N N . ILE A 1 83 ? 4.473 6.185 -4.633 1.00 92.44 83 ILE A N 1
ATOM 666 C CA . ILE A 1 83 ? 4.364 4.810 -4.119 1.00 92.44 83 ILE A CA 1
ATOM 667 C C . ILE A 1 83 ? 4.417 4.793 -2.588 1.00 92.44 83 ILE A C 1
ATOM 669 O O . ILE A 1 83 ? 3.569 4.150 -1.972 1.00 92.44 83 ILE A O 1
ATOM 673 N N . ASP A 1 84 ? 5.353 5.516 -1.971 1.00 92.44 84 ASP A N 1
ATOM 674 C CA . ASP A 1 84 ? 5.497 5.557 -0.510 1.00 92.44 84 ASP A CA 1
ATOM 675 C C . ASP A 1 84 ? 4.254 6.139 0.180 1.00 92.44 84 ASP A C 1
ATOM 677 O O . ASP A 1 84 ? 3.798 5.613 1.200 1.00 92.44 84 ASP A O 1
ATOM 681 N N . ILE A 1 85 ? 3.652 7.184 -0.401 1.00 91.56 85 ILE A N 1
ATOM 682 C CA . ILE A 1 85 ? 2.391 7.765 0.086 1.00 91.56 85 ILE A CA 1
ATOM 683 C C . ILE A 1 85 ? 1.277 6.716 0.041 1.00 91.56 85 ILE A C 1
ATOM 685 O O . ILE A 1 85 ? 0.594 6.496 1.045 1.00 91.56 85 ILE A O 1
ATOM 689 N N . PHE A 1 86 ? 1.110 6.029 -1.093 1.00 92.56 86 PHE A N 1
ATOM 690 C CA . PHE A 1 86 ? 0.103 4.976 -1.215 1.00 92.56 86 PHE A CA 1
ATOM 691 C C . PHE A 1 86 ? 0.364 3.820 -0.252 1.00 92.56 86 PHE A C 1
ATOM 693 O O . PHE A 1 86 ? -0.568 3.367 0.413 1.00 92.56 86 PHE A O 1
ATOM 700 N N . ALA A 1 87 ? 1.612 3.369 -0.127 1.00 92.62 87 ALA A N 1
ATOM 701 C CA . ALA A 1 87 ? 2.000 2.323 0.809 1.00 92.62 87 ALA A CA 1
ATOM 702 C C . ALA A 1 87 ? 1.619 2.706 2.245 1.00 92.62 87 ALA A C 1
ATOM 704 O O . ALA A 1 87 ? 0.996 1.909 2.949 1.00 92.62 87 ALA A O 1
ATOM 705 N N . PHE A 1 88 ? 1.896 3.947 2.653 1.00 92.81 88 PHE A N 1
ATOM 706 C CA . PHE A 1 88 ? 1.500 4.452 3.963 1.00 92.81 88 PHE A CA 1
ATOM 707 C C . PHE A 1 88 ? -0.024 4.475 4.142 1.00 92.81 88 PHE A C 1
ATOM 709 O O . PHE A 1 88 ? -0.524 3.997 5.163 1.00 92.81 88 PHE A O 1
ATOM 716 N N . CYS A 1 89 ? -0.778 4.954 3.147 1.00 90.88 89 CYS A N 1
ATOM 717 C CA . CYS A 1 89 ? -2.241 4.926 3.172 1.00 90.88 89 CYS A CA 1
ATOM 718 C C . CYS A 1 89 ? -2.783 3.496 3.309 1.00 90.88 89 CYS A C 1
ATOM 720 O O . CYS A 1 89 ? -3.653 3.248 4.147 1.00 90.88 89 CYS A O 1
ATOM 722 N N . PHE A 1 90 ? -2.253 2.537 2.545 1.00 88.44 90 PHE A N 1
ATOM 723 C CA . PHE A 1 90 ? -2.666 1.136 2.630 1.00 88.44 90 PHE A CA 1
ATOM 724 C C . PHE A 1 90 ? -2.336 0.523 3.992 1.00 88.44 90 PHE A C 1
ATOM 726 O O . PHE A 1 90 ? -3.215 -0.078 4.609 1.00 88.44 90 PHE A O 1
ATOM 733 N N . ILE A 1 91 ? -1.115 0.721 4.500 1.00 87.56 91 ILE A N 1
ATOM 734 C CA . ILE A 1 91 ? -0.703 0.253 5.832 1.00 87.56 91 ILE A CA 1
ATOM 735 C C . ILE A 1 91 ? -1.611 0.852 6.911 1.00 87.56 91 ILE A C 1
ATOM 737 O O . ILE A 1 91 ? -2.074 0.135 7.799 1.00 87.56 91 ILE A O 1
ATOM 741 N N . TYR A 1 92 ? -1.911 2.149 6.827 1.00 88.62 92 TYR A N 1
ATOM 742 C CA . TYR A 1 92 ? -2.821 2.817 7.752 1.00 88.62 92 TYR A CA 1
ATOM 743 C C . TYR A 1 92 ? -4.226 2.205 7.705 1.00 88.62 92 TYR A C 1
ATOM 745 O O . TYR A 1 92 ? -4.758 1.843 8.751 1.00 88.62 92 TYR A O 1
ATOM 753 N N . ILE A 1 93 ? -4.799 2.002 6.514 1.00 87.31 93 ILE A N 1
ATOM 754 C CA . ILE A 1 93 ? -6.120 1.374 6.341 1.00 87.31 93 ILE A CA 1
ATOM 755 C C . ILE A 1 93 ? -6.134 -0.048 6.908 1.00 87.31 93 ILE A C 1
ATOM 757 O O . ILE A 1 93 ? -7.071 -0.413 7.622 1.00 87.31 93 ILE A O 1
ATOM 761 N N . ILE A 1 94 ? -5.105 -0.849 6.619 1.00 83.50 94 ILE A N 1
ATOM 762 C CA . ILE A 1 94 ? -4.956 -2.211 7.151 1.00 83.50 94 ILE A CA 1
ATOM 763 C C . ILE A 1 94 ? -4.919 -2.168 8.682 1.00 83.50 94 ILE A C 1
ATOM 765 O O . ILE A 1 94 ? -5.661 -2.899 9.337 1.00 83.50 94 ILE A O 1
ATOM 769 N 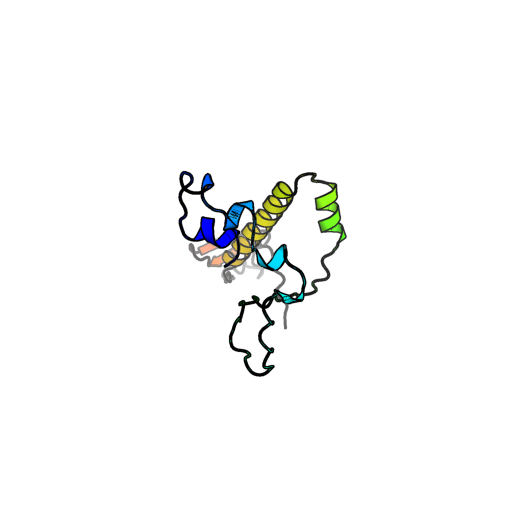N . ASN A 1 95 ? -4.134 -1.257 9.260 1.00 76.56 95 ASN A N 1
ATOM 770 C CA . ASN A 1 95 ? -4.034 -1.080 10.707 1.00 76.56 95 ASN A CA 1
ATOM 771 C C . ASN A 1 95 ? -5.336 -0.566 11.336 1.00 76.56 95 ASN A C 1
ATOM 773 O O . ASN A 1 95 ? -5.684 -0.982 12.442 1.00 76.56 95 ASN A O 1
ATOM 777 N N . CYS A 1 96 ? -6.081 0.300 10.648 1.00 76.62 96 CYS A N 1
ATOM 778 C CA . CYS A 1 96 ? -7.412 0.719 11.073 1.00 76.62 96 CYS A CA 1
ATOM 779 C C . CYS A 1 96 ? -8.358 -0.481 11.106 1.00 76.62 96 CYS A C 1
ATOM 781 O O . CYS A 1 96 ? -8.973 -0.718 12.141 1.00 76.62 96 CYS A O 1
ATOM 783 N N . LYS A 1 97 ? -8.408 -1.284 10.034 1.00 67.44 97 LYS A N 1
ATOM 784 C CA . LYS A 1 97 ? -9.253 -2.486 9.943 1.00 67.44 97 LYS A CA 1
ATOM 785 C C . LYS A 1 97 ? -8.888 -3.544 10.988 1.00 67.44 97 LYS A C 1
ATOM 787 O O . LYS A 1 97 ? -9.786 -4.097 11.611 1.00 67.44 97 LYS A O 1
ATOM 792 N N . ALA A 1 98 ? -7.599 -3.764 11.247 1.00 64.69 98 ALA A N 1
ATOM 793 C CA . ALA A 1 98 ? -7.127 -4.683 12.287 1.00 64.69 98 ALA A CA 1
ATOM 794 C C . ALA A 1 98 ? -7.474 -4.208 13.713 1.00 64.69 98 ALA A C 1
ATOM 796 O O . ALA A 1 98 ? -7.639 -5.022 14.620 1.00 64.69 98 ALA A O 1
ATOM 797 N N . ARG A 1 99 ? -7.605 -2.890 13.921 1.00 58.66 99 ARG A N 1
ATOM 798 C CA . ARG A 1 99 ? -8.012 -2.294 15.204 1.00 58.66 99 ARG A CA 1
ATOM 799 C C . ARG A 1 99 ? -9.521 -2.151 15.366 1.00 58.66 99 ARG A C 1
ATOM 801 O O . ARG A 1 99 ? -9.960 -1.927 16.494 1.00 58.66 99 ARG A O 1
ATOM 808 N N . VAL A 1 100 ? -10.321 -2.324 14.309 1.00 57.25 100 VAL A N 1
ATOM 809 C CA . VAL A 1 100 ? -11.785 -2.426 14.426 1.00 57.25 100 VAL A CA 1
ATOM 810 C C . VAL A 1 100 ? -12.157 -3.828 14.924 1.00 57.25 100 VAL A C 1
ATOM 812 O O . VAL A 1 100 ? -12.867 -4.593 14.278 1.00 57.25 100 VAL A O 1
ATOM 815 N N . GLY A 1 101 ? -11.684 -4.181 16.119 1.00 57.25 101 GLY 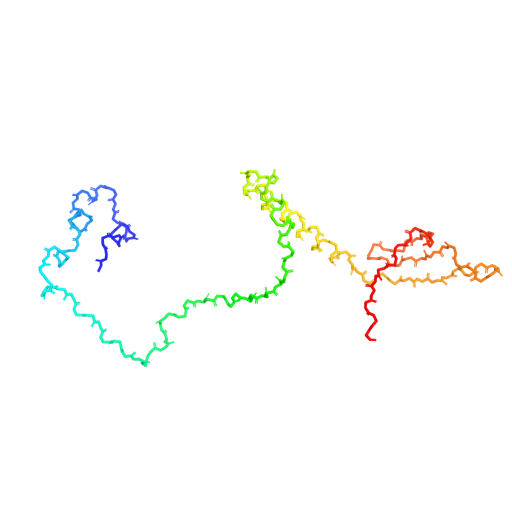A N 1
ATOM 816 C CA . GLY A 1 101 ? -12.390 -5.170 16.917 1.00 57.25 101 GLY A CA 1
ATOM 817 C C . GLY A 1 101 ? -13.774 -4.602 17.222 1.00 57.25 101 GLY A C 1
ATOM 818 O O . GLY A 1 101 ? -13.890 -3.423 17.559 1.00 57.25 101 GLY A O 1
ATOM 819 N N . LYS A 1 102 ? -14.831 -5.407 17.085 1.00 58.69 102 LYS A N 1
ATOM 820 C CA . LYS A 1 102 ? -16.187 -5.015 17.494 1.00 58.69 102 LYS A CA 1
ATOM 821 C C . LYS A 1 102 ? -16.149 -4.632 18.980 1.00 58.69 102 LYS A C 1
ATOM 823 O O . LYS A 1 102 ? -16.132 -5.500 19.849 1.00 58.69 102 LYS A O 1
ATOM 828 N N . MET A 1 103 ? -16.075 -3.335 19.276 1.00 64.56 103 MET A N 1
ATOM 829 C CA . MET A 1 103 ? -16.084 -2.834 20.646 1.00 64.56 103 MET A CA 1
ATOM 830 C C . MET A 1 103 ? -17.512 -2.927 21.172 1.00 64.56 103 MET A C 1
ATOM 832 O O . MET A 1 103 ? -18.405 -2.228 20.695 1.00 64.56 103 MET A O 1
ATOM 836 N N . LYS A 1 104 ? -17.732 -3.810 22.148 1.00 65.44 104 LYS A N 1
ATOM 837 C CA . LYS A 1 104 ? -19.021 -3.910 22.831 1.00 65.44 104 LYS A CA 1
ATOM 838 C C . LYS A 1 104 ? -19.107 -2.789 23.867 1.00 65.44 104 LYS A C 1
ATOM 840 O O . LYS A 1 104 ? -18.268 -2.701 24.765 1.00 65.44 104 LYS A O 1
ATOM 845 N N . LEU A 1 105 ? -20.101 -1.926 23.692 1.00 69.12 105 LEU A N 1
ATOM 846 C CA . LEU A 1 105 ? -20.473 -0.872 24.631 1.00 69.12 105 LEU A CA 1
ATOM 847 C C . LEU A 1 105 ? -21.382 -1.478 25.703 1.00 69.12 105 LEU A C 1
ATOM 849 O O . LEU A 1 105 ? -22.437 -2.011 25.359 1.00 69.12 105 LEU A O 1
ATOM 853 N N . ASN A 1 106 ? -20.998 -1.370 26.975 1.00 67.31 106 ASN A N 1
ATOM 854 C CA . ASN A 1 106 ? -21.910 -1.610 28.090 1.00 67.31 106 ASN A CA 1
ATOM 855 C C . ASN A 1 106 ? -22.375 -0.258 28.652 1.00 67.31 106 ASN A C 1
ATOM 857 O O . ASN A 1 106 ? -21.571 0.643 28.912 1.00 67.31 106 ASN A O 1
ATOM 861 N N . LEU A 1 107 ? -23.693 -0.101 28.783 1.00 65.38 107 LEU A N 1
ATOM 862 C CA . LEU A 1 107 ? -24.355 1.118 29.252 1.00 65.38 107 LEU A CA 1
ATOM 863 C C . LEU A 1 107 ? -24.762 0.937 30.719 1.00 65.38 107 LEU A C 1
ATOM 865 O O . LEU A 1 107 ? -25.948 0.928 31.040 1.00 65.38 107 LEU A O 1
ATOM 869 N N . ASP A 1 108 ? -23.782 0.756 31.600 1.00 62.56 108 ASP A N 1
ATOM 870 C CA . ASP A 1 108 ? -24.053 0.321 32.977 1.00 62.56 108 ASP A CA 1
ATOM 871 C C . ASP A 1 108 ? -24.469 1.481 33.909 1.00 62.56 108 ASP A C 1
ATOM 873 O O . ASP A 1 108 ? -25.004 1.252 34.991 1.00 62.56 108 ASP A O 1
ATOM 877 N N . TYR A 1 109 ? -24.327 2.741 33.472 1.00 60.25 109 TYR A N 1
ATOM 878 C CA . TYR A 1 109 ? -24.601 3.922 34.300 1.00 60.25 109 TYR A CA 1
ATOM 879 C C . TYR A 1 109 ? -25.729 4.790 33.729 1.00 60.25 109 TYR A C 1
ATOM 881 O O . TYR A 1 109 ? -25.499 5.765 33.006 1.00 60.25 109 TYR A O 1
ATOM 889 N N . LYS A 1 110 ? -26.976 4.469 34.094 1.00 60.44 110 LYS A N 1
ATOM 890 C CA . LYS A 1 110 ? -28.101 5.407 33.960 1.00 60.44 110 LYS A CA 1
ATOM 891 C C . LYS A 1 110 ? -28.063 6.371 35.146 1.00 60.44 110 LYS A C 1
ATOM 893 O O . LYS A 1 110 ? -28.294 5.968 36.282 1.00 60.44 110 LYS A O 1
ATOM 898 N N . GLY A 1 111 ? -27.754 7.646 34.899 1.00 64.19 111 GLY A N 1
ATOM 899 C CA . GLY A 1 111 ? -27.902 8.679 35.929 1.00 64.19 111 GLY A CA 1
ATOM 900 C C . GLY A 1 111 ? -29.364 8.815 36.376 1.00 64.19 111 GLY A C 1
ATOM 901 O O . GLY A 1 111 ? -30.262 8.317 35.701 1.00 64.19 111 GLY A O 1
ATOM 902 N N . LYS A 1 112 ? -29.627 9.550 37.468 1.00 66.62 112 LYS A N 1
ATOM 903 C CA . LYS A 1 112 ? -30.990 9.798 38.001 1.00 66.62 112 LYS A CA 1
ATOM 904 C C . LYS A 1 112 ? -32.006 10.291 36.952 1.00 66.62 112 LYS A C 1
ATOM 906 O O . LYS A 1 112 ? -33.197 10.074 37.113 1.00 66.62 112 LYS A O 1
ATOM 911 N N . ASN A 1 113 ? -31.529 10.892 35.861 1.00 78.12 113 ASN A N 1
ATOM 912 C CA . ASN A 1 113 ? -32.348 11.432 34.774 1.00 78.12 113 ASN A CA 1
ATOM 913 C C . ASN A 1 113 ? -32.398 10.501 33.541 1.00 78.12 113 ASN A C 1
ATOM 915 O O . ASN A 1 113 ? -32.745 10.943 32.452 1.00 78.12 113 ASN A O 1
ATOM 919 N N . GLY A 1 114 ? -31.944 9.248 33.656 1.00 73.50 114 GLY A N 1
ATOM 920 C CA . GLY A 1 114 ? -31.882 8.280 32.552 1.00 73.50 114 GLY A CA 1
ATOM 921 C C . GLY A 1 114 ? -30.788 8.539 31.505 1.00 73.50 114 GLY A C 1
ATOM 922 O O . GLY A 1 114 ? -30.593 7.718 30.612 1.00 73.50 114 GLY A O 1
ATOM 923 N N . VAL A 1 115 ? -30.045 9.646 31.611 1.00 74.31 115 VAL A N 1
ATOM 924 C CA . VAL A 1 115 ? -28.996 10.027 30.653 1.00 74.31 115 VAL A CA 1
ATOM 925 C C . VAL A 1 115 ? -27.681 9.314 30.966 1.00 74.31 115 VAL A C 1
ATOM 927 O O . VAL A 1 115 ? -27.156 9.414 32.078 1.00 74.31 115 VAL A O 1
ATOM 930 N N . VAL A 1 116 ? -27.115 8.650 29.957 1.00 76.44 116 VAL A N 1
ATOM 931 C CA . VAL A 1 116 ? -25.789 8.023 30.027 1.00 76.44 116 VAL A CA 1
ATOM 932 C C . VAL A 1 116 ? -24.717 9.065 29.707 1.00 76.44 116 VAL A C 1
ATOM 934 O O . VAL A 1 116 ? -24.690 9.625 28.613 1.00 76.44 116 VAL A O 1
ATOM 937 N N . ARG A 1 117 ? -23.825 9.339 30.665 1.00 81.94 117 ARG A N 1
ATOM 938 C CA . ARG A 1 117 ? -22.716 10.303 30.498 1.00 81.94 117 ARG A CA 1
ATOM 939 C C . ARG A 1 117 ? -21.376 9.624 30.234 1.00 81.94 117 ARG A C 1
ATOM 941 O O . ARG A 1 117 ? -20.549 10.162 29.497 1.00 81.94 117 ARG A O 1
ATOM 948 N N . VAL A 1 118 ? -21.185 8.447 30.819 1.00 82.75 118 VAL A N 1
ATOM 949 C CA . VAL A 1 118 ? -19.969 7.634 30.744 1.00 82.75 118 VAL A CA 1
ATOM 950 C C . VAL A 1 118 ? -20.373 6.226 30.338 1.00 82.75 118 VAL A C 1
ATOM 952 O O . VAL A 1 118 ? -21.410 5.731 30.777 1.00 82.75 118 VAL A O 1
ATOM 955 N N . VAL A 1 119 ? -19.574 5.610 29.474 1.00 82.94 119 VAL A N 1
ATOM 956 C CA . VAL A 1 119 ? -19.770 4.228 29.039 1.00 82.94 119 VAL A CA 1
ATOM 957 C C . VAL A 1 119 ? -18.510 3.417 29.275 1.00 82.94 119 VAL A C 1
ATOM 959 O O . VAL A 1 119 ? -17.395 3.928 29.126 1.00 82.94 119 VAL A O 1
ATOM 962 N N . THR A 1 120 ? -18.700 2.142 29.588 1.00 83.62 120 THR A N 1
ATOM 963 C CA . THR A 1 120 ? -17.606 1.196 29.782 1.00 83.62 120 THR A CA 1
ATOM 964 C C . THR A 1 120 ? -17.410 0.406 28.494 1.00 83.62 120 THR A C 1
ATOM 966 O O . THR A 1 120 ? -18.312 -0.275 27.999 1.00 83.62 120 THR A O 1
ATOM 969 N N . LEU A 1 121 ? -16.223 0.537 27.909 1.00 83.19 121 LEU A N 1
ATOM 970 C CA . LEU A 1 121 ? -15.817 -0.116 26.670 1.00 83.19 121 LEU A CA 1
ATOM 971 C C . LEU A 1 121 ? -15.052 -1.390 27.003 1.00 83.19 121 LEU A C 1
ATOM 973 O O . LEU A 1 121 ? -14.047 -1.341 27.712 1.00 83.19 121 LEU A O 1
ATOM 977 N N . LYS A 1 122 ? -15.464 -2.524 26.431 1.00 77.00 122 LYS A N 1
ATOM 978 C CA . LYS A 1 122 ? -14.648 -3.741 26.463 1.00 77.00 122 LYS A CA 1
ATOM 979 C C . LYS A 1 122 ? -13.726 -3.763 25.244 1.00 77.00 122 LYS A C 1
ATOM 981 O O . LYS A 1 122 ? -14.186 -3.916 24.112 1.00 77.00 122 LYS A O 1
ATOM 986 N N . THR A 1 123 ? -12.427 -3.599 25.479 1.00 74.88 123 THR A N 1
ATOM 987 C CA . THR A 1 123 ? -11.373 -3.721 24.460 1.00 74.88 123 THR A CA 1
ATOM 988 C C . THR A 1 123 ? -10.621 -5.040 24.623 1.00 74.88 123 THR A C 1
ATOM 990 O O . THR A 1 123 ? -10.705 -5.685 25.667 1.00 74.88 123 THR A O 1
ATOM 993 N N . VAL A 1 124 ? -9.822 -5.421 23.622 1.00 72.88 124 VAL A N 1
ATOM 994 C CA . VAL A 1 124 ? -8.913 -6.581 23.723 1.00 72.88 124 VAL A CA 1
ATOM 995 C C . VAL A 1 124 ? -7.899 -6.452 24.867 1.00 72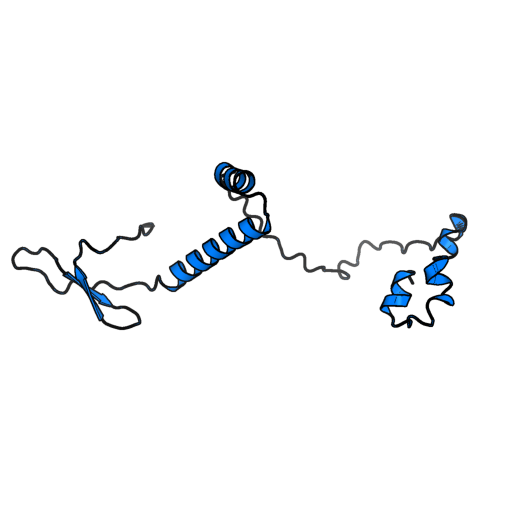.88 124 VAL A C 1
ATOM 997 O O . VAL A 1 124 ? -7.389 -7.457 25.342 1.00 72.88 124 VAL A O 1
ATOM 1000 N N . LYS A 1 125 ? -7.619 -5.223 25.324 1.00 76.50 125 LYS A N 1
ATOM 1001 C CA . LYS A 1 125 ? -6.679 -4.928 26.414 1.00 76.50 125 LYS A CA 1
ATOM 1002 C C . LYS A 1 125 ? -7.347 -4.824 27.791 1.00 76.50 125 LYS A C 1
ATOM 1004 O O . LYS A 1 125 ? -6.642 -4.661 28.776 1.00 76.50 125 LYS A O 1
ATOM 1009 N N . GLY A 1 126 ? -8.679 -4.891 27.866 1.00 79.81 126 GLY A N 1
ATOM 1010 C CA . GLY A 1 126 ? -9.434 -4.739 29.112 1.00 79.81 126 GLY A CA 1
ATOM 1011 C C . GLY A 1 126 ? -10.590 -3.743 29.020 1.00 79.81 126 GLY A C 1
ATOM 1012 O O . GLY A 1 126 ? -10.990 -3.310 27.933 1.00 79.81 126 GLY A O 1
ATOM 1013 N N . LEU A 1 127 ? -11.148 -3.413 30.184 1.00 84.25 127 LEU A N 1
ATOM 1014 C CA . LEU A 1 127 ? -12.249 -2.463 30.346 1.00 84.25 127 LEU A CA 1
ATOM 1015 C C . LEU A 1 127 ? -11.707 -1.030 30.402 1.00 84.25 127 LEU A C 1
ATOM 1017 O O . LEU A 1 127 ? -10.708 -0.766 31.066 1.00 84.25 127 LEU A O 1
ATOM 1021 N N . PHE A 1 128 ? -12.361 -0.113 29.696 1.00 82.50 128 PHE A N 1
ATOM 1022 C CA . PHE A 1 128 ? -11.973 1.293 29.635 1.00 82.50 128 PHE A CA 1
ATOM 1023 C C . PHE A 1 128 ? -13.208 2.192 29.683 1.00 82.50 128 PHE A C 1
ATOM 1025 O O . PHE A 1 128 ? -14.103 2.052 28.851 1.00 82.50 128 PHE A O 1
ATOM 1032 N N . GLU A 1 129 ? -13.257 3.136 30.619 1.00 86.75 129 GLU A N 1
ATOM 1033 C CA . GLU A 1 129 ? -14.366 4.085 30.735 1.00 86.75 129 GLU A CA 1
ATOM 1034 C C . GLU A 1 129 ? -14.111 5.342 29.908 1.00 86.75 129 GLU A C 1
ATOM 1036 O O . GLU A 1 129 ? -13.030 5.936 29.946 1.00 86.75 129 GLU A O 1
ATOM 1041 N N . ARG A 1 130 ? -15.122 5.776 29.148 1.00 83.06 130 ARG A N 1
ATOM 1042 C CA . ARG A 1 130 ? -15.022 6.996 28.343 1.00 83.06 130 ARG A CA 1
ATOM 1043 C C . ARG A 1 130 ? -16.327 7.793 28.364 1.00 83.06 130 ARG A C 1
ATOM 1045 O O . ARG A 1 130 ? -17.402 7.205 28.239 1.00 83.06 130 ARG A O 1
ATOM 1052 N N . PRO A 1 131 ? -16.266 9.134 28.454 1.00 86.19 131 PRO A N 1
ATOM 1053 C CA . PRO A 1 131 ? -17.442 9.968 28.244 1.00 86.19 131 PRO A CA 1
ATOM 1054 C C . PRO A 1 131 ? -18.042 9.766 26.851 1.00 86.19 131 PRO A C 1
ATOM 1056 O O . PRO A 1 131 ? -17.302 9.696 25.865 1.00 86.19 131 PRO A O 1
ATOM 1059 N N . ILE A 1 132 ? -19.375 9.752 26.756 1.00 84.31 132 ILE A N 1
ATOM 1060 C CA . ILE A 1 132 ? -20.083 9.478 25.495 1.00 84.31 132 ILE A CA 1
ATOM 1061 C C . ILE A 1 132 ? -19.775 10.512 24.402 1.00 84.31 132 ILE A C 1
ATOM 1063 O O . ILE A 1 132 ? -19.628 10.152 23.239 1.00 84.31 132 ILE A O 1
ATOM 1067 N N . HIS A 1 133 ? -19.574 11.780 24.775 1.00 82.56 133 HIS A N 1
ATOM 1068 C CA . HIS A 1 133 ? -19.225 12.856 23.839 1.00 82.56 133 HIS A CA 1
ATOM 1069 C C . HIS A 1 133 ? -17.818 12.707 23.233 1.00 82.56 133 HIS A C 1
ATOM 1071 O O . HIS A 1 133 ? -17.490 13.398 22.276 1.00 82.56 133 HIS A O 1
ATOM 1077 N N . LYS A 1 134 ? -16.973 11.822 23.785 1.00 83.25 134 LYS A N 1
ATOM 1078 C CA . LYS A 1 134 ? -15.641 11.507 23.244 1.00 83.25 134 LYS A CA 1
ATOM 1079 C C . LYS A 1 134 ? -15.643 10.253 22.361 1.00 83.25 134 LYS A C 1
ATOM 1081 O O . LYS A 1 134 ? -14.561 9.782 22.005 1.00 83.25 134 LYS A O 1
ATOM 1086 N N . LEU A 1 135 ? -16.812 9.684 22.056 1.00 80.94 135 LEU A N 1
ATOM 1087 C CA . LEU A 1 135 ? -16.959 8.538 21.162 1.00 80.94 135 LEU A CA 1
ATOM 108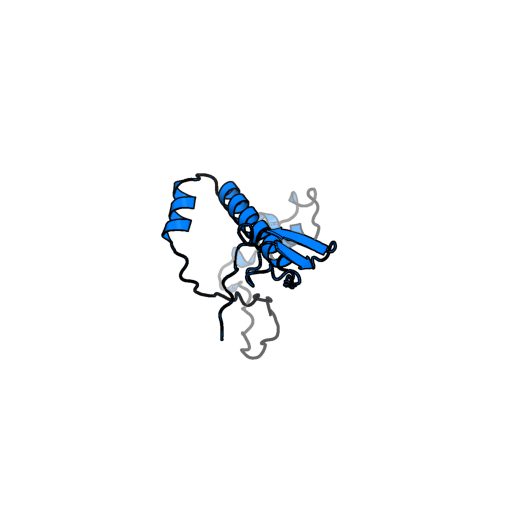8 C C . LEU A 1 135 ? -17.445 8.980 19.783 1.00 80.94 135 LEU A C 1
ATOM 1090 O O . LEU A 1 135 ? -18.425 9.710 19.672 1.00 80.94 135 LEU A O 1
ATOM 1094 N N . CYS A 1 136 ? -16.801 8.469 18.733 1.00 78.94 136 CYS A N 1
ATOM 1095 C CA . CYS A 1 136 ? -17.322 8.559 17.372 1.00 78.94 136 CYS A CA 1
ATOM 1096 C C . CYS A 1 136 ? -18.181 7.334 17.066 1.00 78.94 136 CYS A C 1
ATOM 1098 O O . CYS A 1 136 ? -17.740 6.198 17.251 1.00 78.94 136 CYS A O 1
ATOM 1100 N N . LYS A 1 137 ? -19.393 7.567 16.556 1.00 68.69 137 LYS A N 1
ATOM 1101 C CA . LYS A 1 137 ? -20.221 6.511 15.970 1.00 68.69 137 LYS A CA 1
ATOM 1102 C C . LYS A 1 137 ? -19.661 6.181 14.591 1.00 68.69 137 LYS A C 1
ATOM 1104 O O . LYS A 1 137 ? -19.496 7.077 13.769 1.00 68.69 137 LYS A O 1
ATOM 1109 N N . LEU A 1 138 ? -19.362 4.910 14.349 1.00 65.69 138 LEU A N 1
ATOM 1110 C CA . LEU A 1 138 ? -19.007 4.452 13.013 1.00 65.69 138 LEU A CA 1
ATOM 1111 C C . LEU A 1 138 ? -20.308 4.222 12.227 1.00 65.69 138 LEU A C 1
ATOM 1113 O O . LEU A 1 138 ? -21.207 3.580 12.778 1.00 65.69 138 LEU A O 1
ATOM 1117 N N . PRO A 1 139 ? -20.441 4.719 10.986 1.00 63.66 139 PRO A N 1
ATOM 1118 C CA . PRO A 1 139 ? -21.581 4.384 10.146 1.00 63.66 139 PRO A CA 1
ATOM 1119 C C . PRO A 1 139 ? -21.508 2.892 9.812 1.00 63.66 139 PRO A C 1
ATOM 1121 O O . PRO A 1 139 ? -20.682 2.456 9.013 1.00 63.66 139 PRO A O 1
ATOM 1124 N N . LEU A 1 140 ? -22.342 2.098 10.474 1.00 58.81 140 LEU A N 1
ATOM 1125 C CA . LEU A 1 140 ? -22.632 0.739 10.045 1.00 58.81 140 LEU A CA 1
ATOM 1126 C C . LEU A 1 140 ? -23.787 0.861 9.055 1.00 58.81 140 LEU A C 1
ATOM 1128 O O . LEU A 1 140 ? -24.813 1.445 9.401 1.00 58.81 140 LEU A O 1
ATOM 1132 N N . HIS A 1 141 ? -23.605 0.377 7.825 1.00 50.22 141 HIS A N 1
ATOM 1133 C CA . HIS A 1 141 ? -24.736 0.187 6.919 1.00 50.22 141 HIS A CA 1
ATOM 1134 C C . HIS A 1 141 ? -25.738 -0.717 7.643 1.00 50.22 141 HIS A C 1
ATOM 1136 O O . HIS A 1 141 ? -25.383 -1.823 8.052 1.00 50.22 141 HIS A O 1
ATOM 1142 N N . GLN A 1 142 ? -26.939 -0.199 7.887 1.00 46.34 142 GLN A N 1
ATOM 1143 C CA . GLN A 1 142 ? -28.071 -1.032 8.261 1.00 46.34 142 GLN A CA 1
ATOM 1144 C C . GLN A 1 142 ? -28.545 -1.676 6.958 1.00 46.34 142 GLN A C 1
ATOM 1146 O O . GLN A 1 142 ? -28.804 -0.951 5.998 1.00 46.34 142 GLN A O 1
ATOM 1151 N N . GLU A 1 143 ? -28.520 -3.008 6.912 1.00 35.88 143 GLU A N 1
ATOM 1152 C CA . GLU A 1 143 ? -29.128 -3.798 5.832 1.00 35.88 143 GLU A CA 1
ATOM 1153 C C . GLU A 1 143 ? -30.632 -3.524 5.719 1.00 35.88 143 GLU A C 1
ATOM 1155 O O . GLU A 1 143 ? -31.266 -3.271 6.774 1.00 35.88 143 GLU A O 1
#

Radius of gyration: 32.79 Å; chains: 1; bounding box: 70×47×85 Å